Protein AF-A0A4U7EYF2-F1 (afdb_monomer_lite)

Structure (mmCIF, N/CA/C/O backbone):
data_AF-A0A4U7EYF2-F1
#
_entry.id   AF-A0A4U7EYF2-F1
#
loop_
_atom_site.group_PDB
_atom_site.id
_atom_site.type_symbol
_atom_site.label_atom_id
_atom_site.label_alt_id
_atom_site.label_comp_id
_atom_site.label_asym_id
_atom_site.label_entity_id
_atom_site.label_seq_id
_atom_site.pdbx_PDB_ins_code
_atom_site.Cartn_x
_atom_site.Cartn_y
_atom_site.Cartn_z
_atom_site.occupancy
_atom_site.B_iso_or_equiv
_atom_site.auth_seq_id
_atom_site.auth_comp_id
_atom_site.auth_asym_id
_atom_site.auth_atom_id
_atom_site.pdbx_PDB_model_num
ATOM 1 N N . MET A 1 1 ? 3.175 -5.845 -66.427 1.00 42.88 1 MET A N 1
ATOM 2 C CA . MET A 1 1 ? 4.062 -6.486 -65.438 1.00 42.88 1 MET A CA 1
ATOM 3 C C . MET A 1 1 ? 4.878 -5.361 -64.826 1.00 42.88 1 MET A C 1
ATOM 5 O O . MET A 1 1 ? 5.897 -4.983 -65.381 1.00 42.88 1 MET A O 1
ATOM 9 N N . THR A 1 2 ? 4.340 -4.735 -63.782 1.00 36.12 2 THR A N 1
ATOM 10 C CA . THR A 1 2 ? 4.992 -3.624 -63.084 1.00 36.12 2 THR A CA 1
ATOM 11 C C . THR A 1 2 ? 4.919 -3.962 -61.609 1.00 36.12 2 THR A C 1
ATOM 13 O O . THR A 1 2 ? 3.835 -4.142 -61.059 1.00 36.12 2 THR A O 1
ATOM 16 N N . SER A 1 3 ? 6.107 -4.181 -61.060 1.00 41.00 3 SER A N 1
ATOM 17 C CA . SER A 1 3 ? 6.391 -4.623 -59.704 1.00 41.00 3 SER A CA 1
ATOM 18 C C . SER A 1 3 ? 5.670 -3.747 -58.685 1.00 41.00 3 SER A C 1
ATOM 20 O O . SER A 1 3 ? 5.840 -2.529 -58.699 1.00 41.00 3 SER A O 1
ATOM 22 N N . HIS A 1 4 ? 4.899 -4.368 -57.790 1.00 41.94 4 HIS A N 1
ATOM 23 C CA . HIS A 1 4 ? 4.623 -3.761 -56.494 1.00 41.94 4 HIS A CA 1
ATOM 24 C C . HIS A 1 4 ? 5.974 -3.614 -55.794 1.00 41.94 4 HIS A C 1
ATOM 26 O O . HIS A 1 4 ? 6.690 -4.598 -55.612 1.00 41.94 4 HIS A O 1
ATOM 32 N N . ALA A 1 5 ? 6.358 -2.375 -55.503 1.00 48.94 5 ALA A N 1
ATOM 33 C CA . ALA A 1 5 ? 7.445 -2.102 -54.586 1.00 48.94 5 ALA A CA 1
ATOM 34 C C . ALA A 1 5 ? 6.956 -2.519 -53.197 1.00 48.94 5 ALA A C 1
ATOM 36 O O . ALA A 1 5 ? 6.082 -1.874 -52.620 1.00 48.94 5 ALA A O 1
ATOM 37 N N . ASP A 1 6 ? 7.481 -3.645 -52.729 1.00 48.09 6 ASP A N 1
ATOM 38 C CA . ASP A 1 6 ? 7.452 -4.063 -51.337 1.00 48.09 6 ASP A CA 1
ATOM 39 C C . ASP A 1 6 ? 8.214 -3.000 -50.535 1.00 48.09 6 ASP A C 1
ATOM 41 O O . ASP A 1 6 ? 9.445 -2.943 -50.535 1.00 48.09 6 ASP A O 1
ATOM 45 N N . LEU A 1 7 ? 7.472 -2.041 -49.981 1.00 51.09 7 LEU A N 1
ATOM 46 C CA . LEU A 1 7 ? 8.026 -1.048 -49.075 1.00 51.09 7 LEU A CA 1
ATOM 47 C C . LEU A 1 7 ? 8.317 -1.774 -47.766 1.00 51.09 7 LEU A C 1
ATOM 49 O O . LEU A 1 7 ? 7.413 -2.008 -46.967 1.00 51.09 7 LEU A O 1
ATOM 53 N N . GLY A 1 8 ? 9.584 -2.147 -47.590 1.00 46.47 8 GLY A N 1
ATOM 54 C CA . GLY A 1 8 ? 10.128 -2.704 -46.361 1.00 46.47 8 GLY A CA 1
ATOM 55 C C . GLY A 1 8 ? 9.873 -1.778 -45.175 1.00 46.47 8 GLY A C 1
ATOM 56 O O . GLY A 1 8 ? 10.666 -0.887 -44.884 1.00 46.47 8 GLY A O 1
ATOM 57 N N . PHE A 1 9 ? 8.759 -2.020 -44.491 1.00 47.16 9 PHE A N 1
ATOM 58 C CA . PHE A 1 9 ? 8.453 -1.534 -43.149 1.00 47.16 9 PHE A CA 1
ATOM 59 C C . PHE A 1 9 ? 8.692 -2.639 -42.109 1.00 47.16 9 PHE A C 1
ATOM 61 O O . PHE A 1 9 ? 8.035 -2.673 -41.076 1.00 47.16 9 PHE A O 1
ATOM 68 N N . ASP A 1 10 ? 9.649 -3.539 -42.355 1.00 49.62 10 ASP A N 1
ATOM 69 C CA . ASP A 1 10 ? 10.190 -4.444 -41.329 1.00 49.62 10 ASP A CA 1
ATOM 70 C C . ASP A 1 10 ? 11.216 -3.678 -40.469 1.00 49.62 10 ASP A C 1
ATOM 72 O O . ASP A 1 10 ? 12.376 -4.056 -40.333 1.00 49.62 10 ASP A O 1
ATOM 76 N N . LEU A 1 11 ? 10.811 -2.508 -39.964 1.00 48.44 11 LEU A N 1
ATOM 77 C CA . LEU A 1 11 ? 11.551 -1.770 -38.948 1.00 48.44 11 LEU A CA 1
ATOM 78 C C . LEU A 1 11 ? 11.161 -2.365 -37.594 1.00 48.44 11 LEU A C 1
ATOM 80 O O . LEU A 1 11 ? 10.155 -1.969 -37.024 1.00 48.44 11 LEU A O 1
ATOM 84 N N . ASP A 1 12 ? 11.937 -3.340 -37.125 1.00 55.50 12 ASP A N 1
ATOM 85 C CA . ASP A 1 12 ? 12.177 -3.628 -35.701 1.00 55.50 12 ASP A CA 1
ATOM 86 C C . ASP A 1 12 ? 10.951 -3.730 -34.760 1.00 55.50 12 ASP A C 1
ATOM 88 O O . ASP A 1 12 ? 11.021 -3.458 -33.565 1.00 55.50 12 ASP A O 1
ATOM 92 N N . VAL A 1 13 ? 9.800 -4.175 -35.273 1.00 52.50 13 VAL A N 1
ATOM 93 C CA . VAL A 1 13 ? 8.590 -4.454 -34.467 1.00 52.50 13 VAL A CA 1
ATOM 94 C C . VAL A 1 13 ? 8.840 -5.582 -33.448 1.00 52.50 13 VAL A C 1
ATOM 96 O O . VAL A 1 13 ? 8.106 -5.744 -32.479 1.00 52.50 13 VAL A O 1
ATOM 99 N N . ARG A 1 14 ? 9.920 -6.355 -33.628 1.00 54.69 14 ARG A N 1
ATOM 100 C CA . ARG A 1 14 ? 10.276 -7.496 -32.776 1.00 54.69 14 ARG A CA 1
ATOM 101 C C . ARG A 1 14 ? 10.860 -7.121 -31.406 1.00 54.69 14 ARG A C 1
ATOM 103 O O . ARG A 1 14 ? 11.016 -8.031 -30.598 1.00 54.69 14 ARG A O 1
ATOM 110 N N . ASP A 1 15 ? 11.122 -5.844 -31.118 1.00 73.62 15 ASP A N 1
ATOM 111 C CA . ASP A 1 15 ? 11.608 -5.403 -29.797 1.00 73.62 15 ASP A CA 1
ATOM 112 C C . ASP A 1 15 ? 10.526 -4.657 -28.982 1.00 73.62 15 ASP A C 1
ATOM 114 O O . ASP A 1 15 ? 10.369 -4.888 -27.785 1.00 73.62 15 ASP A O 1
ATOM 118 N N . THR A 1 16 ? 9.673 -3.833 -29.608 1.00 87.12 16 THR A N 1
ATOM 119 C CA . THR A 1 16 ? 8.674 -3.039 -28.857 1.00 87.12 16 THR A CA 1
ATOM 120 C C . THR A 1 16 ? 7.591 -3.883 -28.193 1.00 87.12 16 THR A C 1
ATOM 122 O O . THR A 1 16 ? 7.226 -3.606 -27.049 1.00 87.12 16 THR A O 1
ATOM 125 N N . ASP A 1 17 ? 7.099 -4.913 -28.885 1.00 89.31 17 ASP A N 1
ATOM 126 C CA . ASP A 1 17 ? 6.099 -5.829 -28.327 1.00 89.31 17 ASP A CA 1
ATOM 127 C C . ASP A 1 17 ? 6.707 -6.633 -27.170 1.00 89.31 17 ASP A C 1
ATOM 129 O O . ASP A 1 17 ? 6.103 -6.740 -26.109 1.00 89.31 17 ASP A O 1
ATOM 133 N N . ALA A 1 18 ? 7.959 -7.080 -27.312 1.00 91.25 18 ALA A N 1
ATOM 134 C CA . ALA A 1 18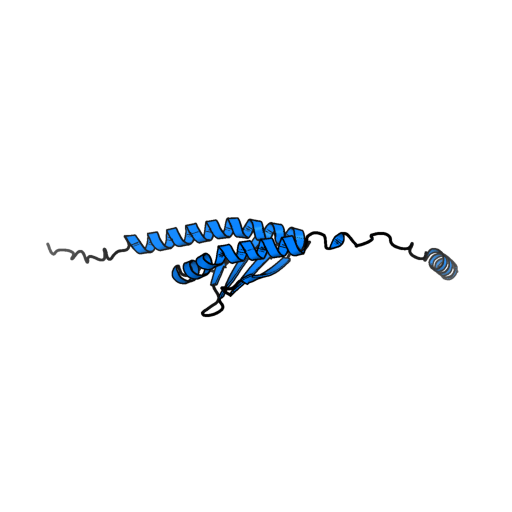 ? 8.677 -7.787 -26.253 1.00 91.25 18 ALA A CA 1
ATOM 135 C C . ALA A 1 18 ? 8.902 -6.910 -25.006 1.00 91.25 18 ALA A C 1
ATOM 137 O O . ALA A 1 18 ? 8.770 -7.385 -23.875 1.00 91.25 18 ALA A O 1
ATOM 138 N N . VAL A 1 19 ? 9.212 -5.621 -25.184 1.00 94.06 19 VAL A N 1
ATOM 139 C CA . VAL A 1 19 ? 9.333 -4.657 -24.077 1.00 94.06 19 VAL A CA 1
ATOM 140 C C . VAL A 1 19 ? 7.983 -4.431 -23.390 1.00 94.06 19 VAL A C 1
ATOM 142 O O . VAL A 1 19 ? 7.928 -4.376 -22.158 1.00 94.06 19 VAL A O 1
ATOM 145 N N . ALA A 1 20 ? 6.898 -4.308 -24.159 1.00 94.31 20 ALA A N 1
ATOM 146 C CA . ALA A 1 20 ? 5.552 -4.147 -23.617 1.00 94.31 20 ALA A CA 1
ATOM 147 C C . ALA A 1 20 ? 5.099 -5.394 -22.842 1.00 94.31 20 ALA A C 1
ATOM 149 O O . ALA A 1 20 ? 4.662 -5.260 -21.699 1.00 94.31 20 ALA A O 1
ATOM 150 N N . ASP A 1 21 ? 5.298 -6.587 -23.406 1.00 95.06 21 ASP A N 1
ATOM 151 C CA . ASP A 1 21 ? 5.006 -7.865 -22.753 1.00 95.06 21 ASP A CA 1
ATOM 152 C C . ASP A 1 21 ? 5.789 -7.985 -21.443 1.00 95.06 21 ASP A C 1
ATOM 154 O O . ASP A 1 21 ? 5.223 -8.272 -20.387 1.00 95.06 21 ASP A O 1
ATOM 158 N N . ARG A 1 22 ? 7.090 -7.661 -21.464 1.00 96.31 22 ARG A N 1
ATOM 159 C CA . ARG A 1 22 ? 7.922 -7.709 -20.260 1.00 96.31 22 ARG A CA 1
ATOM 160 C C . ARG A 1 22 ? 7.471 -6.712 -19.193 1.00 96.31 22 ARG A C 1
ATOM 162 O O . ARG A 1 22 ? 7.511 -7.025 -18.001 1.00 96.31 22 ARG A O 1
ATOM 169 N N . ARG A 1 23 ? 7.068 -5.505 -19.592 1.00 97.31 23 ARG A N 1
ATOM 170 C CA . ARG A 1 23 ? 6.488 -4.513 -18.679 1.00 97.31 23 ARG A CA 1
ATOM 171 C C . ARG A 1 23 ? 5.217 -5.070 -18.040 1.00 97.31 23 ARG A C 1
ATOM 173 O O . ARG A 1 23 ? 5.071 -4.973 -16.824 1.00 97.31 23 ARG A O 1
ATOM 180 N N . ASP A 1 24 ? 4.325 -5.649 -18.833 1.00 97.25 24 ASP A N 1
ATOM 181 C CA . ASP A 1 24 ? 3.032 -6.141 -18.360 1.00 97.25 24 ASP A CA 1
ATOM 182 C C . ASP A 1 24 ? 3.194 -7.353 -17.429 1.00 97.25 24 ASP A C 1
ATOM 184 O O . ASP A 1 24 ? 2.537 -7.411 -16.388 1.00 97.25 24 ASP A O 1
ATOM 188 N N . GLU A 1 25 ? 4.148 -8.248 -17.709 1.00 97.88 25 GLU A N 1
ATOM 189 C CA . GLU A 1 25 ? 4.563 -9.320 -16.791 1.00 97.88 25 GLU A CA 1
ATOM 190 C C . GLU A 1 25 ? 5.015 -8.773 -15.428 1.00 97.88 25 GLU A C 1
ATOM 192 O O . GLU A 1 25 ? 4.614 -9.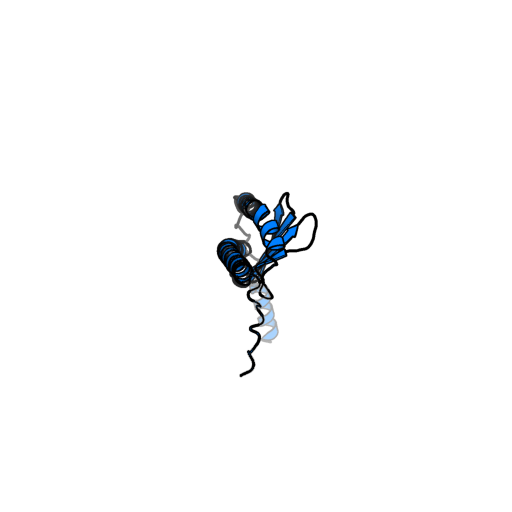280 -14.377 1.00 97.88 25 GLU A O 1
ATOM 197 N N . LEU A 1 26 ? 5.854 -7.732 -15.428 1.00 98.38 26 LEU A N 1
ATOM 198 C CA . LEU A 1 26 ? 6.362 -7.121 -14.198 1.00 98.38 26 LEU A CA 1
ATOM 199 C C . LEU A 1 26 ? 5.254 -6.405 -13.418 1.00 98.38 26 LEU A C 1
ATOM 201 O O . LEU A 1 26 ? 5.180 -6.547 -12.198 1.00 98.38 26 LEU A O 1
ATOM 205 N N . VAL A 1 27 ? 4.376 -5.670 -14.105 1.00 98.31 27 VAL A N 1
ATOM 206 C CA . VAL A 1 27 ? 3.213 -5.019 -13.483 1.00 98.31 27 VAL A CA 1
ATOM 207 C C . VAL A 1 27 ? 2.286 -6.061 -12.861 1.00 98.31 27 VAL A C 1
ATOM 209 O O . VAL A 1 27 ? 1.836 -5.861 -11.735 1.00 98.31 27 VAL A O 1
ATOM 212 N N . ALA A 1 28 ? 2.032 -7.183 -13.542 1.00 97.94 28 ALA A N 1
ATOM 213 C CA . ALA A 1 28 ? 1.217 -8.271 -13.008 1.00 97.94 28 ALA A CA 1
ATOM 214 C C . ALA A 1 28 ? 1.837 -8.877 -11.740 1.00 97.94 28 ALA A C 1
ATOM 216 O O . ALA A 1 28 ? 1.169 -8.964 -10.712 1.00 97.94 28 ALA A O 1
ATOM 217 N N . ALA A 1 29 ? 3.135 -9.196 -11.766 1.00 98.50 29 ALA A N 1
ATOM 218 C CA . ALA A 1 29 ? 3.832 -9.738 -10.600 1.00 98.50 29 ALA A CA 1
ATOM 219 C C . ALA A 1 29 ? 3.791 -8.781 -9.393 1.00 98.50 29 ALA A C 1
ATOM 221 O O . ALA A 1 29 ? 3.562 -9.198 -8.255 1.00 98.50 29 ALA A O 1
ATOM 222 N N . VAL A 1 30 ? 3.981 -7.482 -9.635 1.00 98.44 30 VAL A N 1
ATOM 223 C CA . VAL A 1 30 ? 3.931 -6.456 -8.584 1.00 98.44 30 VAL A CA 1
ATOM 224 C C . VAL A 1 30 ? 2.509 -6.256 -8.076 1.00 98.44 30 VAL A C 1
ATOM 226 O O . VAL A 1 30 ? 2.323 -6.087 -6.874 1.00 98.44 30 VAL A O 1
ATOM 229 N N . ARG A 1 31 ? 1.502 -6.313 -8.953 1.00 98.44 31 ARG A N 1
ATOM 230 C CA . ARG A 1 31 ? 0.088 -6.259 -8.569 1.00 98.44 31 ARG A CA 1
ATOM 231 C C . ARG A 1 31 ? -0.275 -7.395 -7.625 1.00 98.44 31 ARG A C 1
ATOM 233 O O . ARG A 1 31 ? -0.902 -7.126 -6.605 1.00 98.44 31 ARG A O 1
ATOM 240 N N . ASP A 1 32 ? 0.142 -8.619 -7.927 1.00 98.44 32 ASP A N 1
ATOM 241 C CA . ASP A 1 32 ? -0.151 -9.780 -7.084 1.00 98.44 32 ASP A CA 1
ATOM 242 C C . ASP A 1 32 ? 0.492 -9.641 -5.700 1.00 98.44 32 ASP A C 1
ATOM 244 O O . ASP A 1 32 ? -0.159 -9.849 -4.674 1.00 98.44 32 ASP A O 1
ATOM 248 N N . HIS A 1 33 ? 1.759 -9.222 -5.649 1.00 98.69 33 HIS A N 1
ATOM 249 C CA . HIS A 1 33 ? 2.469 -9.041 -4.384 1.00 98.69 33 HIS A CA 1
ATOM 250 C C . HIS A 1 33 ? 1.923 -7.856 -3.568 1.00 98.69 33 HIS A C 1
ATOM 252 O O . HIS A 1 33 ? 1.626 -7.991 -2.380 1.00 98.69 33 HIS A O 1
ATOM 258 N N . ALA A 1 34 ? 1.714 -6.699 -4.198 1.00 98.44 34 ALA A N 1
ATOM 259 C CA . ALA A 1 34 ? 1.117 -5.535 -3.548 1.00 98.44 34 ALA A CA 1
ATOM 260 C C . ALA A 1 34 ? -0.350 -5.775 -3.148 1.00 98.44 34 ALA A C 1
ATOM 262 O O . ALA A 1 34 ? -0.814 -5.187 -2.174 1.00 98.44 34 ALA A O 1
ATOM 263 N N . GLY A 1 35 ? -1.063 -6.673 -3.835 1.00 98.06 35 GLY A N 1
ATOM 264 C CA . GLY A 1 35 ? -2.389 -7.150 -3.443 1.00 98.06 35 GLY A CA 1
ATOM 265 C C . GLY A 1 35 ? -2.387 -7.853 -2.089 1.00 98.06 35 GLY A C 1
ATOM 266 O O . GLY A 1 35 ? -3.283 -7.630 -1.278 1.00 98.06 35 GLY A O 1
ATOM 267 N N . GLN A 1 36 ? -1.342 -8.625 -1.784 1.00 98.31 36 GLN A N 1
ATOM 268 C CA . GLN A 1 36 ? -1.190 -9.233 -0.459 1.00 98.31 36 GLN A CA 1
ATOM 269 C C . GLN A 1 36 ? -0.995 -8.162 0.620 1.00 98.31 36 GLN A C 1
ATOM 271 O O . GLN A 1 36 ? -1.625 -8.240 1.673 1.00 98.31 36 GLN A O 1
ATOM 276 N N . ILE A 1 37 ? -0.182 -7.135 0.346 1.00 98.25 37 ILE A N 1
ATOM 277 C CA . ILE A 1 37 ? 0.006 -5.991 1.253 1.00 98.25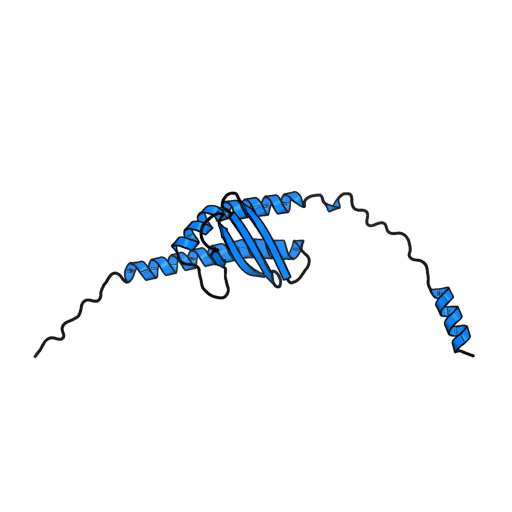 37 ILE A CA 1
ATOM 278 C C . ILE A 1 37 ? -1.321 -5.248 1.466 1.00 98.25 37 ILE A C 1
ATOM 280 O O . ILE A 1 37 ? -1.695 -4.981 2.606 1.00 98.25 37 ILE A O 1
ATOM 284 N N . ALA A 1 38 ? -2.061 -4.964 0.392 1.00 97.75 38 ALA A N 1
ATOM 285 C CA . ALA A 1 38 ? -3.362 -4.299 0.447 1.00 97.75 38 ALA A CA 1
ATOM 286 C C . ALA A 1 38 ? -4.375 -5.076 1.302 1.00 97.75 38 ALA A C 1
ATOM 288 O O . ALA A 1 38 ? -5.036 -4.492 2.160 1.00 97.75 38 ALA A O 1
ATOM 289 N N . TYR A 1 39 ? -4.437 -6.398 1.136 1.00 97.06 39 TYR A N 1
ATOM 290 C CA . TYR A 1 39 ? -5.297 -7.261 1.941 1.00 97.06 39 TYR A CA 1
ATOM 291 C C . TYR A 1 39 ? -4.942 -7.209 3.435 1.00 97.06 39 TYR A C 1
ATOM 293 O O . TYR A 1 39 ? -5.825 -7.083 4.285 1.00 97.06 39 TYR A O 1
ATOM 301 N N . GLN A 1 40 ? -3.651 -7.274 3.779 1.00 97.12 40 GLN A N 1
ATOM 302 C CA . GLN A 1 40 ? -3.223 -7.150 5.177 1.00 97.12 40 GLN A CA 1
ATOM 303 C C . GLN A 1 40 ? -3.532 -5.756 5.737 1.00 97.12 40 GLN A C 1
ATOM 305 O O . GLN A 1 40 ? -4.015 -5.641 6.861 1.00 97.12 40 GLN A O 1
ATOM 310 N N . LEU A 1 41 ? -3.320 -4.701 4.948 1.00 96.56 41 LEU A N 1
ATOM 311 C CA . LEU A 1 41 ? -3.652 -3.332 5.329 1.00 96.56 41 LEU A CA 1
ATOM 312 C C . LEU A 1 41 ? -5.151 -3.162 5.612 1.00 96.56 41 LEU A C 1
ATOM 314 O O . LEU A 1 41 ? -5.509 -2.564 6.624 1.00 96.56 41 LEU A O 1
ATOM 318 N N . ALA A 1 42 ? -6.021 -3.735 4.780 1.00 95.12 42 ALA A N 1
ATOM 319 C CA . ALA A 1 42 ? -7.465 -3.720 5.003 1.00 95.12 42 ALA A CA 1
ATOM 320 C C . ALA A 1 42 ? -7.849 -4.387 6.330 1.00 95.12 42 ALA A C 1
ATOM 322 O O . ALA A 1 42 ? -8.645 -3.846 7.099 1.00 95.12 42 ALA A O 1
ATOM 323 N N . ARG A 1 43 ? -7.219 -5.524 6.651 1.00 94.56 43 ARG A N 1
ATOM 324 C CA . ARG A 1 43 ? -7.420 -6.206 7.937 1.00 94.56 43 ARG A CA 1
ATOM 325 C C . ARG A 1 43 ? -6.960 -5.374 9.129 1.00 94.56 43 ARG A C 1
ATOM 327 O O . ARG A 1 43 ? -7.620 -5.415 10.161 1.00 94.56 43 ARG A O 1
ATOM 334 N N . LEU A 1 44 ? -5.848 -4.650 8.997 1.00 93.44 44 LEU A N 1
ATOM 335 C CA . LEU A 1 44 ? -5.339 -3.774 10.056 1.00 93.44 44 LEU A CA 1
ATOM 336 C C . LEU A 1 44 ? -6.220 -2.534 10.256 1.00 93.44 44 LEU A C 1
ATOM 338 O O . LEU A 1 44 ? -6.432 -2.121 11.390 1.00 93.44 44 LEU A O 1
ATOM 342 N N . GLN A 1 45 ? -6.740 -1.945 9.177 1.00 92.38 45 GLN A N 1
ATOM 343 C CA . GLN A 1 45 ? -7.555 -0.725 9.241 1.00 92.38 45 GLN A CA 1
ATOM 344 C C . GLN A 1 45 ? -9.030 -0.991 9.585 1.00 92.38 45 GLN A C 1
ATOM 346 O O . GLN A 1 45 ? -9.718 -0.075 10.030 1.00 92.38 45 GLN A O 1
ATOM 351 N N . GLY A 1 46 ? -9.520 -2.223 9.413 1.00 87.69 46 GLY A N 1
ATOM 352 C CA . GLY A 1 46 ? -10.866 -2.626 9.835 1.00 87.69 46 GLY A CA 1
ATOM 353 C C . GLY A 1 46 ? -12.006 -1.975 9.041 1.00 87.69 46 GLY A C 1
ATOM 354 O O . GLY A 1 46 ? -13.117 -1.872 9.557 1.00 87.69 46 GLY A O 1
ATOM 355 N N . GLY A 1 47 ? -11.745 -1.526 7.810 1.00 86.56 47 GLY A N 1
ATOM 356 C CA . GLY A 1 47 ? -12.730 -0.873 6.948 1.00 86.56 47 GLY A CA 1
ATOM 357 C C . GLY A 1 47 ? -12.577 -1.244 5.475 1.00 86.56 47 GLY A C 1
ATOM 358 O O . GLY A 1 47 ? -11.521 -1.708 5.045 1.00 86.56 47 GLY A O 1
ATOM 359 N N . ASP A 1 48 ? -13.639 -0.999 4.705 1.00 89.81 48 ASP A N 1
ATOM 360 C CA . ASP A 1 48 ? -13.721 -1.353 3.279 1.00 89.81 48 ASP A CA 1
ATOM 361 C C . ASP A 1 48 ? -12.902 -0.431 2.374 1.00 89.81 48 ASP A C 1
ATOM 363 O O . ASP A 1 48 ? -12.719 -0.731 1.205 1.00 89.81 48 ASP A O 1
ATOM 367 N N . TYR A 1 49 ? -12.411 0.693 2.887 1.00 93.12 49 TYR A N 1
ATOM 368 C CA . TYR A 1 49 ? -11.624 1.654 2.127 1.00 93.12 49 TYR A CA 1
ATOM 369 C C . TYR A 1 49 ? -10.430 2.084 2.950 1.00 93.12 49 TYR A C 1
ATOM 371 O O . TYR A 1 49 ? -10.559 2.371 4.143 1.00 93.12 49 TYR A O 1
ATOM 379 N N . GLY A 1 50 ? -9.281 2.222 2.301 1.00 95.81 50 GLY A N 1
ATOM 380 C CA . GLY A 1 50 ? -8.128 2.758 2.990 1.00 95.81 50 GLY A CA 1
ATOM 381 C C . GLY A 1 50 ? -6.936 3.043 2.104 1.00 95.81 50 GLY A C 1
ATOM 382 O O . GLY A 1 50 ? -6.865 2.697 0.924 1.00 95.81 50 GLY A O 1
ATOM 383 N N . ARG A 1 51 ? -5.985 3.746 2.704 1.00 96.69 51 ARG A N 1
ATOM 384 C CA . ARG A 1 51 ? -4.713 4.102 2.095 1.00 96.69 51 ARG A CA 1
ATOM 385 C C . ARG A 1 51 ? -3.641 4.096 3.168 1.00 96.69 51 ARG A C 1
ATOM 387 O O . ARG A 1 51 ? -3.911 4.502 4.295 1.00 96.69 51 ARG A O 1
ATOM 394 N N . GLN A 1 52 ? -2.440 3.686 2.790 1.00 98.00 52 GLN A N 1
ATOM 395 C CA . GLN A 1 52 ? -1.238 3.866 3.589 1.00 98.00 52 GLN A CA 1
ATOM 396 C C . GLN A 1 52 ? -0.116 4.388 2.704 1.00 98.00 52 GLN A C 1
ATOM 398 O O . GLN A 1 52 ? 0.057 3.915 1.579 1.00 98.00 52 GLN A O 1
ATOM 403 N N . THR A 1 53 ? 0.634 5.353 3.226 1.00 98.56 53 THR A N 1
ATOM 404 C CA . THR A 1 53 ? 1.867 5.840 2.609 1.00 98.56 53 THR A CA 1
ATOM 405 C C . THR A 1 53 ? 3.059 5.326 3.415 1.00 98.56 53 THR A C 1
ATOM 407 O O . THR A 1 53 ? 3.042 5.361 4.644 1.00 98.56 53 THR A O 1
ATOM 410 N N . LEU A 1 54 ? 4.056 4.799 2.713 1.00 98.56 54 LEU A N 1
ATOM 411 C CA . LEU A 1 54 ? 5.275 4.204 3.242 1.00 98.56 54 LEU A CA 1
ATOM 412 C C . LEU A 1 54 ? 6.468 4.991 2.700 1.00 98.56 54 LEU A C 1
ATOM 414 O O . LEU A 1 54 ? 6.688 5.022 1.487 1.00 98.56 54 LEU A O 1
ATOM 418 N N . SER A 1 55 ? 7.237 5.595 3.597 1.00 98.50 55 SER A N 1
ATOM 419 C CA . SER A 1 55 ? 8.403 6.397 3.233 1.00 98.50 55 SER A CA 1
ATOM 420 C C . SER A 1 55 ? 9.638 5.520 3.048 1.00 98.50 55 SER A C 1
ATOM 422 O O . SER A 1 55 ? 9.939 4.663 3.879 1.00 98.50 55 SER A O 1
ATOM 424 N N . THR A 1 56 ? 10.381 5.759 1.973 1.00 98.44 56 THR A N 1
ATOM 425 C CA . THR A 1 56 ? 11.673 5.130 1.677 1.00 98.44 56 THR A CA 1
ATOM 426 C C . THR A 1 56 ? 12.723 6.212 1.418 1.00 98.44 56 THR A C 1
ATOM 428 O O . THR A 1 56 ? 12.422 7.400 1.310 1.00 98.44 56 THR A O 1
ATOM 431 N N . SER A 1 57 ? 13.991 5.821 1.275 1.00 96.81 57 SER A N 1
ATOM 432 C CA . SER A 1 57 ? 15.026 6.752 0.808 1.00 96.81 57 SER A CA 1
ATOM 433 C C . SER A 1 57 ? 14.815 7.208 -0.642 1.00 96.81 57 SER A C 1
ATOM 435 O O . SER A 1 57 ? 15.355 8.240 -1.036 1.00 96.81 57 SER A O 1
ATOM 437 N N . GLY A 1 58 ? 14.086 6.428 -1.450 1.00 97.25 58 GLY A N 1
ATOM 438 C CA . GLY A 1 58 ? 13.809 6.728 -2.855 1.00 97.25 58 GLY A CA 1
ATOM 439 C C . GLY A 1 58 ? 12.594 7.635 -3.064 1.00 97.25 58 GLY A C 1
ATOM 440 O O . GLY A 1 58 ? 12.536 8.352 -4.068 1.00 97.25 58 GLY A O 1
ATOM 441 N N . GLY A 1 59 ? 11.656 7.656 -2.117 1.00 98.31 59 GLY A N 1
ATOM 442 C CA . GLY A 1 59 ? 10.434 8.451 -2.175 1.00 98.31 59 GLY A CA 1
ATOM 443 C C . GLY A 1 59 ? 9.332 7.860 -1.305 1.00 98.31 59 GLY A C 1
ATOM 444 O O . GLY A 1 59 ? 9.596 7.191 -0.313 1.00 98.31 59 GLY A O 1
ATOM 445 N N . GLU A 1 60 ? 8.085 8.093 -1.694 1.00 98.81 60 GLU A N 1
ATOM 446 C CA . GLU A 1 60 ? 6.910 7.613 -0.972 1.00 98.81 60 GLU A CA 1
ATOM 447 C C . GLU A 1 60 ? 6.160 6.564 -1.795 1.00 98.81 60 GLU A C 1
ATOM 449 O O . GLU A 1 60 ? 5.865 6.770 -2.973 1.00 98.81 60 GLU A O 1
ATOM 454 N N . TRP A 1 61 ? 5.784 5.457 -1.162 1.00 98.81 61 TRP A N 1
ATOM 455 C CA . TRP A 1 61 ? 4.905 4.445 -1.741 1.00 98.81 61 TRP A CA 1
ATOM 456 C C . TRP A 1 61 ? 3.525 4.534 -1.128 1.00 98.81 61 TRP A C 1
ATOM 458 O O . TRP A 1 61 ? 3.361 4.395 0.076 1.00 98.81 61 TRP A O 1
ATOM 468 N N . THR A 1 62 ? 2.508 4.720 -1.957 1.00 98.75 62 THR A N 1
ATOM 469 C CA . THR A 1 62 ? 1.117 4.750 -1.521 1.00 98.75 62 THR A CA 1
ATOM 470 C C . THR A 1 62 ? 0.388 3.502 -1.995 1.00 98.75 62 THR A C 1
ATOM 472 O O . THR A 1 62 ? 0.225 3.283 -3.197 1.00 98.75 62 THR A O 1
ATOM 475 N N . VAL A 1 63 ? -0.099 2.717 -1.036 1.00 98.25 63 VAL A N 1
ATOM 476 C CA . VAL A 1 63 ? -0.984 1.569 -1.254 1.00 98.25 63 VAL A CA 1
ATOM 477 C C . VAL A 1 63 ? -2.409 2.025 -0.968 1.00 98.25 63 VAL A C 1
ATOM 479 O O . VAL A 1 63 ? -2.699 2.445 0.153 1.00 98.25 63 VAL A O 1
ATOM 482 N N . LYS A 1 64 ? -3.303 1.966 -1.962 1.00 97.62 64 LYS A N 1
ATOM 483 C CA . LYS A 1 64 ? -4.744 2.187 -1.765 1.00 97.62 64 LYS A CA 1
ATOM 484 C C . LYS A 1 64 ? -5.497 0.880 -1.968 1.00 97.62 64 LYS A C 1
ATOM 486 O O . LYS A 1 64 ? -5.226 0.165 -2.932 1.00 97.62 64 LYS A O 1
ATOM 491 N N . HIS A 1 65 ? -6.445 0.603 -1.083 1.00 96.25 65 HIS A N 1
ATOM 492 C CA . HIS A 1 65 ? -7.297 -0.575 -1.160 1.00 96.25 65 HIS A CA 1
ATOM 493 C C . HIS A 1 65 ? -8.779 -0.221 -1.043 1.00 96.25 65 HIS A C 1
ATOM 495 O O . HIS A 1 65 ? -9.150 0.779 -0.417 1.00 96.25 65 HIS A O 1
ATOM 501 N N . GLU A 1 66 ? -9.591 -1.073 -1.656 1.00 96.12 66 GLU A N 1
ATOM 502 C CA . GLU A 1 66 ? -11.042 -1.121 -1.516 1.00 96.12 66 GLU A CA 1
ATOM 503 C C . GLU A 1 66 ? -11.465 -2.589 -1.380 1.00 96.12 66 GLU A C 1
ATOM 505 O O . GLU A 1 66 ? -10.999 -3.442 -2.131 1.00 96.12 66 GLU A O 1
ATOM 510 N N . ALA A 1 67 ? -12.311 -2.901 -0.397 1.00 92.19 67 ALA A N 1
ATOM 511 C CA . ALA A 1 67 ? -12.788 -4.245 -0.070 1.00 92.19 67 ALA A CA 1
ATOM 512 C C . ALA A 1 67 ? -11.664 -5.299 0.071 1.00 92.19 67 ALA A C 1
ATOM 514 O O . ALA A 1 67 ? -11.855 -6.478 -0.221 1.00 92.19 67 ALA A O 1
ATOM 515 N N . GLY A 1 68 ? -10.474 -4.880 0.520 1.00 91.69 68 GLY A N 1
ATOM 516 C CA . GLY A 1 68 ? -9.299 -5.750 0.638 1.00 91.69 68 GLY A CA 1
ATOM 517 C C . GLY A 1 68 ? -8.556 -6.024 -0.672 1.00 91.69 68 GLY A C 1
ATOM 518 O O . GLY A 1 68 ? -7.562 -6.751 -0.653 1.00 91.69 68 GLY A O 1
ATOM 519 N N . GLU A 1 69 ? -8.985 -5.434 -1.787 1.00 95.38 69 GLU A N 1
ATOM 520 C CA . GLU A 1 69 ? -8.297 -5.494 -3.073 1.00 95.38 69 GLU A CA 1
ATOM 521 C C . GLU A 1 69 ? -7.440 -4.245 -3.302 1.00 95.38 69 GLU A C 1
ATOM 523 O O . GLU A 1 69 ? -7.787 -3.135 -2.897 1.00 95.38 69 GLU A O 1
ATOM 528 N N . LEU A 1 70 ? -6.301 -4.415 -3.978 1.00 97.25 70 LEU A N 1
ATOM 529 C CA . LEU A 1 70 ? -5.450 -3.296 -4.376 1.00 97.25 70 LEU A CA 1
ATOM 530 C C . LEU A 1 70 ? -6.156 -2.458 -5.447 1.00 97.25 70 LEU A C 1
ATOM 532 O O . LEU A 1 70 ? -6.324 -2.903 -6.582 1.00 97.25 70 LEU A O 1
ATOM 536 N N . GLU A 1 71 ? -6.492 -1.219 -5.101 1.00 96.31 71 GLU A N 1
ATOM 537 C CA . GLU A 1 71 ? -7.096 -0.267 -6.031 1.00 96.31 71 GLU A CA 1
ATOM 538 C C . GLU A 1 71 ? -6.018 0.443 -6.858 1.00 96.31 71 GLU A C 1
ATOM 540 O O . GLU A 1 71 ? -6.122 0.548 -8.082 1.00 96.31 71 GLU A O 1
ATOM 545 N N . PHE A 1 72 ? -4.950 0.906 -6.201 1.00 97.50 72 PHE A N 1
ATOM 546 C CA . PHE A 1 72 ? -3.752 1.372 -6.889 1.00 97.50 72 PHE A CA 1
ATOM 547 C C . PHE A 1 72 ? -2.496 1.256 -6.027 1.00 97.50 72 PHE A C 1
ATOM 549 O O . PHE A 1 72 ? -2.545 1.310 -4.794 1.00 97.50 72 PHE A O 1
ATOM 556 N N . LEU A 1 73 ? -1.359 1.193 -6.718 1.00 98.62 73 LEU A N 1
ATOM 557 C CA . LEU A 1 73 ? -0.026 1.340 -6.150 1.00 98.62 73 LEU A CA 1
ATOM 558 C C . LEU A 1 73 ? 0.670 2.519 -6.831 1.00 98.62 73 LEU A C 1
ATOM 560 O O . LEU A 1 73 ? 0.868 2.507 -8.048 1.00 98.62 73 LEU A O 1
ATOM 564 N N . LEU A 1 74 ? 1.029 3.527 -6.043 1.00 98.69 74 LEU A N 1
ATOM 565 C CA . LEU A 1 74 ? 1.663 4.756 -6.510 1.00 98.69 74 LEU A CA 1
ATOM 566 C C . LEU A 1 74 ? 3.043 4.899 -5.871 1.00 98.69 74 LEU A C 1
ATOM 568 O O . LEU A 1 74 ? 3.161 4.807 -4.653 1.00 98.69 74 LEU A O 1
ATOM 572 N N . PHE A 1 75 ? 4.053 5.173 -6.687 1.00 98.75 75 PHE A N 1
ATOM 573 C CA . PHE A 1 75 ? 5.364 5.615 -6.236 1.00 98.75 75 PHE A CA 1
ATOM 574 C C . PHE A 1 75 ? 5.553 7.098 -6.563 1.00 98.75 75 PHE A C 1
ATOM 576 O O . PHE A 1 75 ? 5.486 7.489 -7.728 1.00 98.75 75 PHE A O 1
ATOM 583 N N . SER A 1 76 ? 5.799 7.908 -5.541 1.00 98.56 76 SER A N 1
ATOM 584 C CA . SER A 1 76 ? 6.125 9.330 -5.644 1.00 98.56 76 SER A CA 1
ATOM 585 C C . SER A 1 76 ? 7.610 9.512 -5.326 1.00 98.56 76 SER A C 1
ATOM 587 O O . SER A 1 76 ? 7.974 9.596 -4.148 1.00 98.56 76 SER A O 1
ATOM 589 N N . PRO A 1 77 ? 8.496 9.513 -6.339 1.00 98.06 77 PRO A N 1
ATOM 590 C CA . PRO A 1 77 ? 9.931 9.605 -6.110 1.00 98.06 77 PRO A CA 1
ATOM 591 C C . PRO A 1 77 ? 10.319 10.971 -5.537 1.00 98.06 77 PRO A C 1
ATOM 593 O O . PRO A 1 77 ? 9.664 11.983 -5.778 1.00 98.06 77 PRO A O 1
ATOM 596 N N . THR A 1 78 ? 11.459 11.027 -4.848 1.00 97.31 78 THR A N 1
ATOM 597 C CA . THR A 1 78 ? 12.047 12.293 -4.358 1.00 97.31 78 THR A CA 1
ATOM 598 C C . THR A 1 78 ? 12.329 13.310 -5.471 1.00 97.31 78 THR A C 1
ATOM 600 O O . THR A 1 78 ? 12.395 14.513 -5.216 1.00 97.31 78 THR A O 1
ATOM 603 N N . SER A 1 79 ? 12.502 12.843 -6.709 1.00 94.19 79 SER A N 1
ATOM 604 C CA . SER A 1 79 ? 12.631 13.678 -7.901 1.00 94.19 79 SER A CA 1
ATOM 605 C C . SER A 1 79 ? 12.002 12.994 -9.113 1.00 94.19 79 SER A C 1
ATOM 607 O O . SER A 1 79 ? 12.012 11.770 -9.217 1.00 94.19 79 SER A O 1
ATOM 609 N N . GLY A 1 80 ? 11.478 13.786 -10.049 1.00 93.94 80 GLY A N 1
ATOM 610 C CA . GLY A 1 80 ? 10.741 13.276 -11.205 1.00 93.94 80 GLY A CA 1
ATOM 611 C C . GLY A 1 80 ? 9.230 13.329 -10.993 1.00 93.94 80 GLY A C 1
ATOM 612 O O . GLY A 1 80 ? 8.729 14.195 -10.280 1.00 93.94 80 GLY A O 1
ATOM 613 N N . SER A 1 81 ? 8.503 12.448 -11.674 1.00 96.31 81 SER A N 1
ATOM 614 C CA . SER A 1 81 ? 7.040 12.407 -11.645 1.00 96.31 81 SER A CA 1
ATOM 615 C C . SER A 1 81 ? 6.532 11.143 -10.969 1.00 96.31 81 SER A C 1
ATOM 617 O O . SER A 1 81 ? 7.174 10.097 -11.024 1.00 96.31 81 SER A O 1
ATOM 619 N N . ASP A 1 82 ? 5.347 11.261 -10.382 1.00 97.69 82 ASP A N 1
ATOM 620 C CA . ASP A 1 82 ? 4.568 10.161 -9.827 1.00 97.69 82 ASP A CA 1
ATOM 621 C C . ASP A 1 82 ? 4.378 9.014 -10.831 1.00 97.69 82 ASP A C 1
ATOM 623 O O . ASP A 1 82 ? 3.994 9.225 -11.986 1.00 97.69 82 ASP A O 1
ATO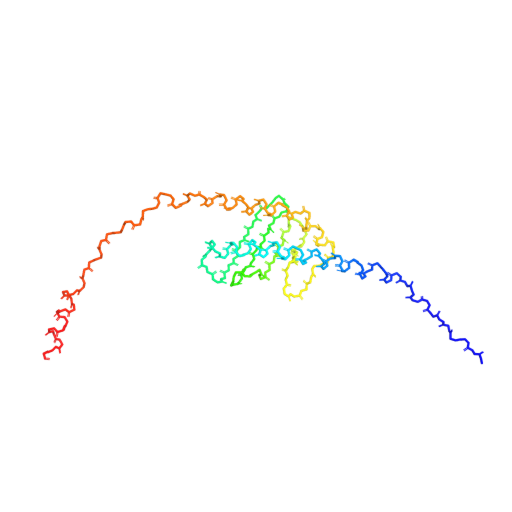M 627 N N . VAL A 1 83 ? 4.590 7.785 -10.362 1.00 98.12 83 VAL A N 1
ATOM 628 C CA . VAL A 1 83 ? 4.450 6.553 -11.140 1.00 98.12 83 VAL A CA 1
ATOM 629 C C . VAL A 1 83 ? 3.337 5.702 -10.547 1.00 98.12 83 VAL A C 1
ATOM 631 O O . VAL A 1 83 ? 3.488 5.071 -9.502 1.00 98.12 83 VAL A O 1
ATOM 634 N N . TYR A 1 84 ? 2.211 5.637 -11.250 1.00 98.06 84 TYR A N 1
ATOM 635 C CA . TYR A 1 84 ? 1.154 4.677 -10.951 1.00 98.06 84 TYR A CA 1
ATOM 636 C C . TYR A 1 84 ? 1.573 3.293 -11.459 1.00 98.06 84 TYR A C 1
ATOM 638 O O . TYR A 1 84 ? 1.316 2.945 -12.609 1.00 98.06 84 TYR A O 1
ATOM 646 N N . VAL A 1 85 ? 2.251 2.521 -10.607 1.00 97.94 85 VAL A N 1
ATOM 647 C CA . VAL A 1 85 ? 2.760 1.178 -10.933 1.00 97.94 85 VAL A CA 1
ATOM 648 C C . VAL A 1 85 ? 1.612 0.209 -11.200 1.00 97.94 85 VAL A C 1
ATOM 650 O O . VAL A 1 85 ? 1.658 -0.558 -12.158 1.00 97.94 85 VAL A O 1
ATOM 653 N N . VAL A 1 86 ? 0.559 0.287 -10.383 1.00 97.75 86 VAL A N 1
ATOM 654 C CA . VAL A 1 86 ? -0.706 -0.422 -10.602 1.00 97.75 86 VAL A CA 1
ATOM 655 C C . VAL A 1 86 ? -1.827 0.606 -10.600 1.00 97.75 86 VAL A C 1
ATOM 657 O O . VAL A 1 86 ? -1.955 1.382 -9.654 1.00 97.75 86 VAL A O 1
ATOM 660 N N . SER A 1 87 ? -2.633 0.620 -11.660 1.00 92.94 87 SER A N 1
ATOM 661 C CA . SER A 1 87 ? -3.755 1.542 -11.835 1.00 92.94 87 SER A CA 1
ATOM 662 C C . SER A 1 87 ? -4.807 0.949 -12.762 1.00 92.94 87 SER A C 1
ATOM 664 O O . SER A 1 87 ? -4.495 0.162 -13.653 1.00 92.94 87 SER A O 1
ATOM 666 N N . THR A 1 88 ? -6.056 1.375 -12.591 1.00 83.25 88 THR A N 1
ATOM 667 C CA . THR A 1 88 ? -7.182 1.014 -13.464 1.00 83.25 88 THR A CA 1
ATOM 668 C C . THR A 1 88 ? -7.180 1.757 -14.803 1.00 83.25 88 THR A C 1
ATOM 670 O O . THR A 1 88 ? -7.976 1.428 -15.677 1.00 83.25 88 THR A O 1
ATOM 673 N N . LYS A 1 89 ? -6.316 2.770 -14.978 1.00 87.31 89 LYS A N 1
ATOM 674 C CA . LYS A 1 89 ? -6.298 3.618 -16.183 1.00 87.31 89 LYS A CA 1
ATOM 675 C C . LYS A 1 89 ? -5.384 3.082 -17.285 1.00 87.31 89 LYS A C 1
ATOM 677 O O . LYS A 1 89 ? -5.853 2.826 -18.386 1.00 87.31 89 LYS A O 1
ATOM 682 N N . GLN A 1 90 ? -4.086 2.972 -17.010 1.00 87.44 90 GLN A N 1
ATOM 683 C CA . GLN A 1 90 ? -3.079 2.521 -17.974 1.00 87.44 90 GLN A CA 1
ATOM 684 C C . GLN A 1 90 ? -1.825 2.037 -17.224 1.00 87.44 90 GLN A C 1
ATOM 686 O O . GLN A 1 90 ? -1.522 2.609 -16.171 1.00 87.44 90 GLN A O 1
ATOM 691 N N . PRO A 1 91 ? -1.088 1.030 -17.739 1.00 91.38 91 PRO A N 1
ATOM 692 C CA . PRO A 1 91 ? 0.233 0.690 -17.217 1.00 91.38 91 PRO A CA 1
ATOM 693 C C . PRO A 1 91 ? 1.232 1.855 -17.367 1.00 91.38 91 PRO A C 1
ATOM 695 O O . PRO A 1 91 ? 1.096 2.673 -18.286 1.00 91.38 91 PRO A O 1
ATOM 698 N N . PRO A 1 92 ? 2.250 1.932 -16.492 1.00 95.50 92 PRO A N 1
ATOM 699 C CA . PRO A 1 92 ? 3.308 2.937 -16.585 1.00 95.50 92 PRO A CA 1
ATOM 700 C C . PRO A 1 92 ? 4.176 2.752 -17.841 1.00 95.50 92 PRO A C 1
ATOM 702 O O . PRO A 1 92 ? 4.212 1.684 -18.444 1.00 95.50 92 PRO A O 1
ATOM 705 N N . ASP A 1 93 ? 4.926 3.780 -18.232 1.00 95.00 93 ASP A N 1
ATOM 706 C CA . ASP A 1 93 ? 5.996 3.617 -19.225 1.00 95.00 93 ASP A CA 1
ATOM 707 C C . ASP A 1 93 ? 7.112 2.687 -18.681 1.00 95.00 93 ASP A C 1
ATOM 709 O O . ASP A 1 93 ? 7.379 2.730 -17.473 1.00 95.00 93 ASP A O 1
ATOM 713 N N . PRO A 1 94 ? 7.788 1.863 -19.514 1.00 96.38 94 PRO A N 1
ATOM 714 C CA . PRO A 1 94 ? 8.840 0.954 -19.052 1.00 96.38 94 PRO A CA 1
ATOM 715 C C . PRO A 1 94 ? 9.958 1.623 -18.242 1.00 96.38 94 PRO A C 1
ATOM 717 O O . PRO A 1 94 ? 10.427 1.041 -17.263 1.00 96.38 94 PRO A O 1
ATOM 720 N N . GLY A 1 95 ? 10.370 2.846 -18.598 1.00 95.94 95 GLY A N 1
ATOM 721 C CA . GLY A 1 95 ? 11.412 3.569 -17.864 1.00 95.94 95 GLY A CA 1
ATOM 722 C C . GLY A 1 95 ? 10.950 3.981 -16.467 1.00 95.94 95 GLY A C 1
ATOM 723 O O . GLY A 1 95 ? 11.650 3.750 -15.481 1.00 95.94 95 GLY A O 1
ATOM 724 N N . ALA A 1 96 ? 9.732 4.519 -16.370 1.00 97.25 96 ALA A N 1
ATOM 725 C CA . ALA A 1 96 ? 9.117 4.886 -15.096 1.00 97.25 96 ALA A CA 1
ATOM 726 C C . ALA A 1 96 ? 8.892 3.657 -14.199 1.00 97.25 96 ALA A C 1
ATOM 728 O O . ALA A 1 96 ? 9.156 3.709 -12.996 1.00 97.25 96 ALA A O 1
ATOM 729 N N . LEU A 1 97 ? 8.463 2.533 -14.789 1.00 98.06 97 LEU A N 1
ATOM 730 C CA . LEU A 1 97 ? 8.334 1.263 -14.080 1.00 98.06 97 LEU A CA 1
ATOM 731 C C . LEU A 1 97 ? 9.684 0.797 -13.534 1.00 98.06 97 LEU A C 1
ATOM 733 O O . LEU A 1 97 ? 9.768 0.458 -12.360 1.00 98.06 97 LEU A O 1
ATOM 737 N N . ALA A 1 98 ? 10.744 0.813 -14.345 1.00 97.94 98 ALA A N 1
ATOM 738 C CA . ALA A 1 98 ? 12.075 0.401 -13.906 1.00 97.94 98 ALA A CA 1
ATOM 739 C C . ALA A 1 98 ? 12.579 1.244 -12.722 1.00 97.94 98 ALA A C 1
ATOM 741 O O . ALA A 1 98 ? 13.091 0.688 -11.750 1.00 97.94 98 ALA A O 1
ATOM 742 N N . THR A 1 99 ? 12.382 2.567 -12.764 1.00 97.06 99 THR A N 1
ATOM 743 C CA . THR A 1 99 ? 12.711 3.460 -11.643 1.00 97.06 99 THR A CA 1
ATOM 744 C C . THR A 1 99 ? 11.934 3.100 -10.381 1.00 97.06 99 THR A C 1
ATOM 746 O O . THR A 1 99 ? 12.534 3.007 -9.313 1.00 97.06 99 THR A O 1
ATOM 749 N N . ALA A 1 100 ? 10.627 2.857 -10.489 1.00 98.31 100 ALA A N 1
ATOM 750 C CA . ALA A 1 100 ? 9.825 2.453 -9.341 1.00 98.31 100 ALA A CA 1
ATOM 751 C C . ALA A 1 100 ? 10.281 1.089 -8.792 1.00 98.31 100 ALA A C 1
ATOM 753 O O . ALA A 1 100 ? 10.541 0.948 -7.602 1.00 98.31 100 ALA A O 1
ATOM 754 N N . LEU A 1 101 ? 10.465 0.078 -9.644 1.00 98.44 101 LEU A N 1
ATOM 755 C CA . LEU A 1 101 ? 10.837 -1.268 -9.193 1.00 98.44 101 LEU A CA 1
ATOM 756 C C . LEU A 1 101 ? 12.240 -1.355 -8.586 1.00 98.44 101 LEU A C 1
ATOM 758 O O . LEU A 1 101 ? 12.483 -2.257 -7.787 1.00 98.44 101 LEU A O 1
ATOM 762 N N . ALA A 1 102 ? 13.131 -0.411 -8.893 1.00 98.31 102 ALA A N 1
ATOM 763 C CA . ALA A 1 102 ? 14.410 -0.292 -8.200 1.00 98.31 102 ALA A CA 1
ATOM 764 C C . ALA A 1 102 ? 14.247 0.037 -6.702 1.00 98.31 102 ALA A C 1
ATOM 766 O O . ALA A 1 102 ? 15.064 -0.403 -5.896 1.00 98.31 102 ALA A O 1
ATOM 767 N N . ASP A 1 103 ? 13.193 0.770 -6.322 1.00 98.75 103 ASP A N 1
ATOM 768 C CA . ASP A 1 103 ? 12.901 1.131 -4.927 1.00 98.75 103 ASP A CA 1
ATOM 769 C C . ASP A 1 103 ? 11.861 0.214 -4.259 1.00 98.75 103 ASP A C 1
ATOM 771 O O . ASP A 1 103 ? 11.763 0.174 -3.036 1.00 98.75 103 ASP A O 1
ATOM 775 N N . TYR A 1 104 ? 11.110 -0.580 -5.027 1.00 98.69 104 TYR A N 1
ATOM 776 C CA . TYR A 1 104 ? 10.045 -1.438 -4.494 1.00 98.69 104 TYR A CA 1
ATOM 777 C C . TYR A 1 104 ? 10.469 -2.365 -3.330 1.00 98.69 104 TYR A C 1
ATOM 779 O O . TYR A 1 104 ? 9.697 -2.492 -2.377 1.00 98.69 104 TYR A O 1
ATOM 787 N N . PRO A 1 105 ? 11.679 -2.966 -3.296 1.00 98.75 105 PRO A N 1
ATOM 788 C CA . PRO A 1 105 ? 12.133 -3.716 -2.120 1.00 98.75 105 PRO A CA 1
ATOM 789 C C . PRO A 1 105 ? 12.178 -2.881 -0.830 1.00 98.75 105 PRO A C 1
ATOM 791 O O . PRO A 1 105 ? 11.869 -3.399 0.243 1.00 98.75 105 PRO A O 1
ATOM 794 N N . ASN A 1 106 ? 12.500 -1.586 -0.926 1.00 98.69 106 ASN A N 1
ATOM 795 C CA . ASN A 1 106 ? 12.475 -0.672 0.217 1.00 98.69 106 ASN A CA 1
ATOM 796 C C . ASN A 1 106 ? 11.038 -0.398 0.673 1.00 98.69 106 ASN A C 1
ATOM 798 O O . ASN A 1 106 ? 10.797 -0.286 1.871 1.00 98.69 106 ASN A O 1
ATOM 802 N N . ALA A 1 107 ? 10.072 -0.358 -0.250 1.00 98.62 107 ALA A N 1
ATOM 803 C CA . ALA A 1 107 ? 8.653 -0.255 0.092 1.00 98.62 107 ALA A CA 1
ATOM 804 C C . ALA A 1 107 ? 8.180 -1.461 0.917 1.00 98.62 107 ALA A C 1
ATOM 806 O O . ALA A 1 107 ? 7.464 -1.306 1.905 1.00 98.62 107 ALA A O 1
ATOM 807 N N . VAL A 1 108 ? 8.610 -2.670 0.538 1.00 98.81 108 VAL A N 1
ATOM 808 C CA . VAL A 1 108 ? 8.292 -3.904 1.276 1.00 98.81 108 VAL A CA 1
ATOM 809 C C . VAL A 1 108 ? 8.942 -3.898 2.662 1.00 98.81 108 VAL A C 1
ATOM 811 O O . VAL A 1 108 ? 8.301 -4.286 3.637 1.00 98.81 108 VAL A O 1
ATOM 814 N N . ALA A 1 109 ? 10.185 -3.421 2.778 1.00 98.81 109 ALA A N 1
ATOM 815 C CA . ALA A 1 109 ? 10.835 -3.237 4.075 1.00 98.81 109 ALA A CA 1
ATOM 816 C C . ALA A 1 109 ? 10.070 -2.230 4.953 1.00 98.81 109 ALA A C 1
ATOM 818 O O . ALA A 1 109 ? 9.735 -2.553 6.089 1.00 98.81 109 ALA A O 1
ATOM 819 N N . ALA A 1 110 ? 9.690 -1.074 4.400 1.00 98.75 110 ALA A N 1
ATOM 820 C CA . ALA A 1 110 ? 8.913 -0.058 5.107 1.00 98.75 110 ALA A CA 1
ATOM 821 C C . ALA A 1 110 ? 7.530 -0.570 5.553 1.00 98.75 110 ALA A C 1
ATOM 823 O O . ALA A 1 110 ? 7.062 -0.234 6.640 1.00 98.75 110 ALA A O 1
ATOM 824 N N . TRP A 1 111 ? 6.879 -1.422 4.753 1.00 98.44 111 TRP A N 1
ATOM 825 C CA . TRP A 1 111 ? 5.660 -2.123 5.164 1.00 98.44 111 TRP A CA 1
ATOM 826 C C . TRP A 1 111 ? 5.903 -3.040 6.370 1.00 98.44 111 TRP A C 1
ATOM 828 O O . TRP A 1 111 ? 5.140 -3.008 7.335 1.00 98.44 111 TRP A O 1
ATOM 838 N N . ASN A 1 112 ? 6.966 -3.844 6.337 1.00 98.44 112 ASN A N 1
ATOM 839 C CA . ASN A 1 112 ? 7.295 -4.744 7.442 1.00 98.44 112 ASN A CA 1
ATOM 840 C C . ASN A 1 112 ? 7.617 -3.966 8.725 1.00 98.44 112 ASN A C 1
ATOM 842 O O . ASN A 1 112 ? 7.146 -4.348 9.795 1.00 98.44 112 ASN A O 1
ATOM 846 N N . ASP A 1 113 ? 8.346 -2.855 8.614 1.00 98.44 113 ASP A N 1
ATOM 847 C CA . ASP A 1 113 ? 8.628 -1.955 9.736 1.00 98.44 113 ASP A CA 1
ATOM 848 C C . ASP A 1 113 ? 7.339 -1.333 10.288 1.00 98.44 113 ASP A C 1
ATOM 850 O O . ASP A 1 113 ? 7.151 -1.259 11.504 1.00 98.44 113 ASP A O 1
ATOM 854 N N . HIS A 1 114 ? 6.403 -0.951 9.413 1.00 96.75 114 HIS A N 1
ATOM 855 C CA . HIS A 1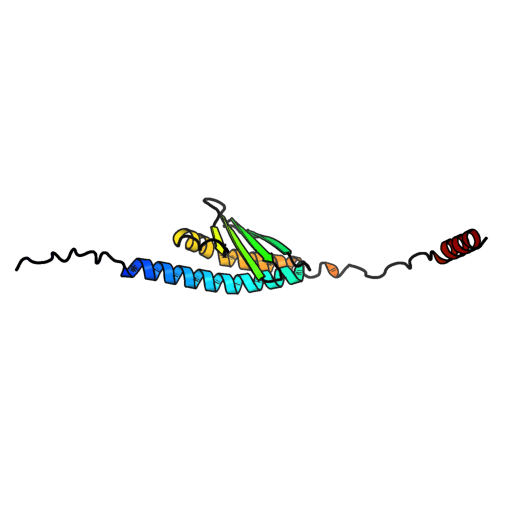 114 ? 5.086 -0.472 9.823 1.00 96.75 114 HIS A CA 1
ATOM 856 C C . HIS A 1 114 ? 4.317 -1.538 10.620 1.00 96.75 114 HIS A C 1
ATOM 858 O O . HIS A 1 114 ? 3.833 -1.246 11.713 1.00 96.75 114 HIS A O 1
ATOM 864 N N . VAL A 1 115 ? 4.259 -2.785 10.145 1.00 97.38 115 VAL A N 1
ATOM 865 C CA . VAL A 1 115 ? 3.620 -3.891 10.884 1.00 97.38 115 VAL A CA 1
ATOM 866 C C . VAL A 1 115 ? 4.324 -4.153 12.218 1.00 97.38 115 VAL A C 1
ATOM 868 O O . VAL A 1 115 ? 3.663 -4.318 13.245 1.00 97.38 115 VAL A O 1
ATOM 871 N N . ALA A 1 116 ? 5.658 -4.150 12.236 1.00 97.00 116 ALA A N 1
ATOM 872 C CA . ALA A 1 116 ? 6.431 -4.321 13.461 1.00 97.00 116 ALA A CA 1
ATOM 873 C C . ALA A 1 116 ? 6.131 -3.207 14.475 1.00 97.00 116 ALA A C 1
ATOM 875 O O . ALA A 1 116 ? 5.973 -3.493 15.659 1.00 97.00 116 ALA A O 1
ATOM 876 N N . SER A 1 117 ? 5.960 -1.963 14.015 1.00 95.38 117 SER A N 1
ATOM 877 C CA . SER A 1 117 ? 5.631 -0.822 14.880 1.00 95.38 117 SER A CA 1
ATOM 878 C C . SER A 1 117 ? 4.266 -0.937 15.570 1.00 95.38 117 SER A C 1
ATOM 880 O O . SER A 1 117 ? 4.054 -0.313 16.605 1.00 95.38 117 SER A O 1
ATOM 882 N N . LEU A 1 118 ? 3.351 -1.745 15.020 1.00 95.25 118 LEU A N 1
ATOM 883 C CA . LEU A 1 118 ? 2.032 -2.011 15.602 1.00 95.25 118 LEU A CA 1
ATOM 884 C C . LEU A 1 118 ? 2.042 -3.159 16.620 1.00 95.25 118 LEU A C 1
ATOM 886 O O . LEU A 1 118 ? 1.069 -3.348 17.353 1.00 95.25 118 LEU A O 1
ATOM 890 N N . SER A 1 119 ? 3.120 -3.942 16.673 1.00 92.56 119 SER A N 1
ATOM 891 C CA . SER A 1 119 ? 3.215 -5.077 17.590 1.00 92.56 119 SER A CA 1
ATOM 892 C C . SER A 1 119 ? 3.232 -4.589 19.039 1.00 92.56 119 SER A C 1
ATOM 894 O O . SER A 1 119 ? 4.046 -3.748 19.408 1.00 92.56 119 SER A O 1
ATOM 896 N N . GLY A 1 120 ? 2.319 -5.118 19.854 1.00 91.69 120 GLY A N 1
ATOM 897 C CA . GLY A 1 120 ? 2.187 -4.774 21.271 1.00 91.69 120 GLY A CA 1
ATOM 898 C C . GLY A 1 120 ? 1.496 -3.440 21.569 1.00 91.69 120 GLY A C 1
ATOM 899 O O . GLY A 1 120 ? 1.347 -3.080 22.732 1.00 91.69 120 GLY A O 1
ATOM 900 N N . VAL A 1 121 ? 1.010 -2.710 20.554 1.00 94.56 121 VAL A N 1
ATOM 901 C CA . VAL A 1 121 ? 0.324 -1.412 20.750 1.00 94.56 121 VAL A CA 1
ATOM 902 C C . VAL A 1 121 ? -0.906 -1.517 21.661 1.00 94.56 121 VAL A C 1
ATOM 904 O O . VAL A 1 121 ? -1.268 -0.544 22.317 1.00 94.56 121 VAL A O 1
ATOM 907 N N . LEU A 1 122 ? -1.550 -2.685 21.711 1.00 92.75 122 LEU A N 1
ATOM 908 C CA . LEU A 1 122 ? -2.744 -2.919 22.523 1.00 92.75 122 LEU A CA 1
ATOM 909 C C . LEU A 1 122 ? -2.464 -3.677 23.829 1.00 92.75 122 LEU A C 1
ATOM 911 O O . LEU A 1 122 ? -3.408 -3.924 24.574 1.00 92.75 122 LEU A O 1
ATOM 915 N N . ASP A 1 123 ? -1.211 -4.035 24.124 1.00 93.75 123 ASP A N 1
ATOM 916 C CA . ASP A 1 123 ? -0.882 -4.909 25.262 1.00 93.75 123 ASP A CA 1
ATOM 917 C C . ASP A 1 123 ? -1.226 -4.264 26.616 1.00 93.75 123 ASP A C 1
ATOM 919 O O . ASP A 1 123 ? -1.635 -4.957 27.545 1.00 93.75 123 ASP A O 1
ATOM 923 N N . ASP A 1 124 ? -1.128 -2.934 26.706 1.00 92.69 124 ASP A N 1
ATOM 924 C CA . ASP A 1 124 ? -1.445 -2.159 27.914 1.00 92.69 124 ASP A CA 1
ATOM 925 C C . ASP A 1 124 ? -2.884 -1.597 27.923 1.00 92.69 124 ASP A C 1
ATOM 927 O O . ASP A 1 124 ? -3.253 -0.814 28.804 1.00 92.69 124 ASP A O 1
ATOM 931 N N . VAL A 1 125 ? -3.722 -1.958 26.943 1.00 95.25 125 VAL A N 1
ATOM 932 C CA . VAL A 1 125 ? -5.107 -1.473 26.852 1.00 95.25 125 VAL A CA 1
ATOM 933 C C . VAL A 1 125 ? -6.038 -2.384 27.653 1.00 95.25 125 VAL A C 1
ATOM 935 O O . VAL A 1 125 ? -6.176 -3.570 27.361 1.00 95.25 125 VAL A O 1
ATOM 938 N N . SER A 1 126 ? -6.741 -1.815 28.637 1.00 92.44 126 SER A N 1
ATOM 939 C CA . SER A 1 126 ? -7.789 -2.525 29.378 1.00 92.44 126 SER A CA 1
ATOM 940 C C . SER A 1 126 ? -9.138 -2.453 28.658 1.00 92.44 126 SER A C 1
ATOM 942 O O . SER A 1 126 ? -9.551 -1.391 28.191 1.00 92.44 126 SER A O 1
ATOM 944 N N . ALA A 1 127 ? -9.840 -3.587 28.620 1.00 92.75 127 ALA A N 1
ATOM 945 C CA . ALA A 1 127 ? -11.236 -3.694 28.189 1.00 92.75 127 ALA A CA 1
ATOM 946 C C . ALA A 1 127 ? -12.213 -3.798 29.380 1.00 92.75 127 ALA A C 1
ATOM 948 O O . ALA A 1 127 ? -13.353 -4.233 29.220 1.00 92.75 127 ALA A O 1
ATOM 949 N N . GLU A 1 128 ? -11.766 -3.434 30.585 1.00 94.88 128 GLU A N 1
ATOM 950 C CA . GLU A 1 128 ? -12.620 -3.330 31.767 1.00 94.88 128 GLU A CA 1
ATOM 951 C C . GLU A 1 128 ? -13.275 -1.949 31.798 1.00 94.88 128 GLU A C 1
ATOM 953 O O . GLU A 1 128 ? -12.618 -0.925 31.997 1.00 94.88 128 GLU A O 1
ATOM 958 N N . PHE A 1 129 ? -14.589 -1.924 31.587 1.00 95.12 129 PHE A N 1
ATOM 959 C CA . PHE A 1 129 ? -15.385 -0.702 31.585 1.00 95.12 129 PHE A CA 1
ATOM 960 C C . PHE A 1 129 ? -16.317 -0.672 32.805 1.00 95.12 129 PHE A C 1
ATOM 962 O O . PHE A 1 129 ? -16.774 -1.731 33.238 1.00 95.12 129 PHE A O 1
ATOM 969 N N . PRO A 1 130 ? -16.615 0.513 33.370 1.00 95.31 130 PRO A N 1
ATOM 970 C CA . PRO A 1 130 ? -17.618 0.636 34.423 1.00 95.31 130 PRO A CA 1
ATOM 971 C C . PRO A 1 130 ? -19.024 0.320 33.892 1.00 95.31 130 PRO A C 1
ATOM 973 O O . PRO A 1 130 ? -19.319 0.561 32.718 1.00 95.31 130 PRO A O 1
ATOM 976 N N . ASP A 1 131 ? -19.903 -0.164 34.773 1.00 95.31 131 ASP A N 1
ATOM 977 C CA . ASP A 1 131 ? -21.311 -0.386 34.438 1.00 95.31 131 ASP A CA 1
ATOM 978 C C . ASP A 1 131 ? -22.003 0.948 34.095 1.00 95.31 131 ASP A C 1
ATOM 980 O O . ASP A 1 131 ? -21.832 1.932 34.823 1.00 95.31 131 ASP A O 1
ATOM 984 N N . PRO A 1 132 ? -22.792 1.018 33.006 1.00 95.44 132 PRO A N 1
ATOM 985 C CA . PRO A 1 132 ? -23.563 2.212 32.688 1.00 95.44 132 PRO A CA 1
ATOM 986 C C . PRO A 1 132 ? -24.734 2.391 33.666 1.00 95.44 132 PRO A C 1
ATOM 988 O O . PRO A 1 132 ? -25.383 1.422 34.064 1.00 95.44 132 PRO A O 1
ATOM 991 N N . ASP A 1 133 ? -25.055 3.642 34.000 1.00 96.62 133 ASP A N 1
ATOM 992 C CA . ASP A 1 133 ? -26.237 3.966 34.805 1.00 96.62 133 ASP A CA 1
ATOM 993 C C . ASP A 1 133 ? -27.538 3.532 34.102 1.00 96.62 133 ASP A C 1
ATOM 995 O O . ASP A 1 133 ? -27.717 3.727 32.895 1.00 96.62 133 ASP A O 1
ATOM 999 N N . SER A 1 134 ? -28.490 2.985 34.868 1.00 95.62 134 SER A N 1
ATOM 1000 C CA . SER A 1 134 ? -29.812 2.613 34.344 1.00 95.62 134 SER A CA 1
ATOM 1001 C C . SER A 1 134 ? -30.712 3.837 34.136 1.00 95.62 134 SER A C 1
ATOM 1003 O O . SER A 1 134 ? -30.766 4.756 34.955 1.00 95.62 134 SER A O 1
ATOM 1005 N N . THR A 1 135 ? -31.495 3.809 33.053 1.00 96.31 135 THR A N 1
ATOM 1006 C CA . THR A 1 135 ? -32.534 4.810 32.754 1.00 96.31 135 THR A CA 1
ATOM 1007 C C . THR A 1 135 ? -33.943 4.355 33.143 1.00 96.31 135 THR A C 1
ATOM 1009 O O . THR A 1 135 ? -34.897 5.117 32.976 1.00 96.31 135 THR A O 1
ATOM 1012 N N . ASP A 1 136 ? -34.094 3.157 33.716 1.00 96.69 136 ASP A N 1
ATOM 1013 C CA . ASP A 1 136 ? -35.397 2.541 34.008 1.00 96.69 136 ASP A CA 1
ATOM 1014 C C . ASP A 1 136 ? -36.270 3.425 34.903 1.00 96.69 136 ASP A C 1
ATOM 1016 O O . ASP A 1 136 ? -37.478 3.536 34.696 1.00 96.69 136 ASP A O 1
ATOM 1020 N N . GLY A 1 137 ? -35.658 4.119 35.868 1.00 95.12 137 GLY A N 1
ATOM 1021 C CA . GLY A 1 137 ? -36.366 5.053 36.745 1.00 95.12 137 GLY A CA 1
ATOM 1022 C C . GLY A 1 137 ? -36.979 6.239 35.994 1.00 95.12 137 GLY A C 1
ATOM 1023 O O . GLY A 1 137 ? -38.102 6.643 36.296 1.00 95.12 137 GLY A O 1
ATOM 1024 N N . LEU A 1 138 ? -36.278 6.768 34.985 1.00 96.12 138 LEU A N 1
ATOM 1025 C CA . LEU A 1 138 ? -36.771 7.867 34.147 1.00 96.12 138 LEU A CA 1
ATOM 1026 C C . LEU A 1 138 ? -37.899 7.395 33.221 1.00 96.12 138 LEU A C 1
ATOM 1028 O O . LEU A 1 138 ? -38.882 8.113 33.033 1.00 96.12 138 LEU A O 1
ATOM 1032 N N . VAL A 1 139 ? -37.785 6.179 32.678 1.00 96.88 139 VAL A N 1
ATOM 1033 C CA . VAL A 1 139 ? -38.823 5.558 31.838 1.00 96.88 139 VAL A CA 1
ATOM 1034 C C . VAL A 1 139 ? -40.090 5.289 32.650 1.00 96.88 139 VAL A C 1
ATOM 1036 O O . VAL A 1 139 ? -41.175 5.699 32.245 1.00 96.88 139 VAL A O 1
ATOM 1039 N N . ALA A 1 140 ? -39.952 4.693 33.836 1.00 95.81 140 ALA A N 1
ATOM 1040 C CA . ALA A 1 140 ? -41.076 4.414 34.725 1.00 95.81 140 ALA A CA 1
ATOM 1041 C C . ALA A 1 140 ? -41.802 5.688 35.189 1.00 95.81 140 ALA A C 1
ATOM 1043 O O . ALA A 1 140 ? -43.000 5.647 35.469 1.00 95.81 140 ALA A O 1
ATOM 1044 N N . GLU A 1 141 ? -41.095 6.816 35.301 1.00 95.25 141 GLU A N 1
ATOM 1045 C CA . GLU A 1 141 ? -41.714 8.108 35.605 1.00 95.25 141 GLU A CA 1
ATOM 1046 C C . GLU A 1 141 ? -42.464 8.676 34.395 1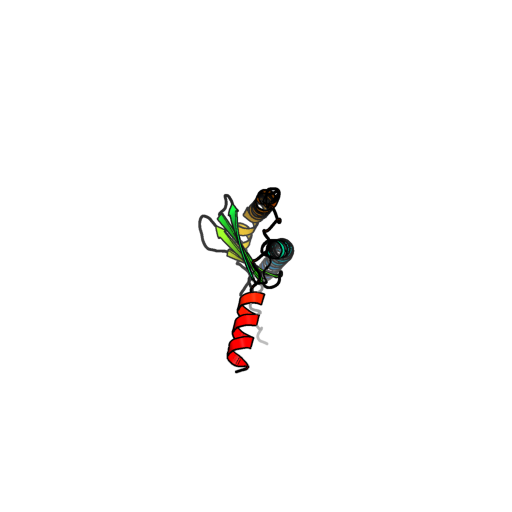.00 95.25 141 GLU A C 1
ATOM 1048 O O . GLU A 1 141 ? -43.604 9.118 34.535 1.00 95.25 141 GLU A O 1
ATOM 1053 N N . ARG A 1 142 ? -41.869 8.616 33.197 1.00 96.06 142 ARG A N 1
ATOM 1054 C CA . ARG A 1 142 ? -42.532 9.045 31.958 1.00 96.06 142 ARG A CA 1
ATOM 1055 C C . ARG A 1 142 ? -43.847 8.299 31.748 1.00 96.06 142 ARG A C 1
ATOM 1057 O O . ARG A 1 142 ? -44.862 8.938 31.487 1.00 96.06 142 ARG A O 1
ATOM 1064 N N . ASP A 1 143 ? -43.834 6.977 31.872 1.00 96.62 143 ASP A N 1
ATOM 1065 C CA . ASP A 1 143 ? -45.016 6.152 31.612 1.00 96.62 143 ASP A CA 1
ATOM 1066 C C . ASP A 1 143 ? -46.126 6.464 32.632 1.00 96.62 143 ASP A C 1
ATOM 1068 O O . ASP A 1 143 ? -47.275 6.677 32.255 1.00 96.62 143 ASP A O 1
ATOM 1072 N N . ARG A 1 144 ? -45.762 6.684 33.907 1.00 92.81 144 ARG A N 1
ATOM 1073 C CA . ARG A 1 144 ? -46.695 7.180 34.935 1.00 92.81 144 ARG A CA 1
ATOM 1074 C C . ARG A 1 144 ? -47.335 8.533 34.603 1.00 92.81 144 ARG A C 1
ATOM 1076 O O . ARG A 1 144 ? -48.465 8.774 35.026 1.00 92.81 144 ARG A O 1
ATOM 1083 N N . VAL A 1 145 ? -46.630 9.433 33.913 1.00 96.00 145 VAL A N 1
ATOM 1084 C CA . VAL A 1 145 ? -47.163 10.746 33.502 1.00 96.00 145 VAL A CA 1
ATOM 1085 C C . VAL A 1 145 ? -48.057 10.635 32.265 1.00 96.00 145 VAL A C 1
ATOM 1087 O O . VAL A 1 145 ? -49.058 11.344 32.195 1.00 96.00 145 VAL A O 1
ATOM 1090 N N . LEU A 1 146 ? -47.694 9.783 31.302 1.00 92.69 146 LEU A N 1
ATOM 1091 C CA . LEU A 1 146 ? -48.404 9.635 30.026 1.00 92.69 146 LEU A CA 1
ATOM 1092 C C . LEU A 1 146 ? -49.671 8.774 30.120 1.00 92.69 146 LEU A C 1
ATOM 1094 O O . LEU A 1 146 ? -50.590 8.995 29.338 1.00 92.69 146 LEU A O 1
ATOM 1098 N N . ASP A 1 147 ? -49.749 7.851 31.079 1.00 84.19 147 ASP A N 1
ATOM 1099 C CA . ASP A 1 147 ? -50.929 7.003 31.308 1.00 84.19 147 ASP A CA 1
ATOM 1100 C C . ASP A 1 147 ? -52.037 7.693 32.144 1.00 84.19 147 ASP A C 1
ATOM 1102 O O . ASP A 1 147 ? -52.949 7.030 32.648 1.00 84.19 147 ASP A O 1
ATOM 1106 N N . ARG A 1 148 ? -51.968 9.023 32.315 1.00 56.34 148 ARG A N 1
ATOM 1107 C CA . ARG A 1 148 ? -52.978 9.847 33.003 1.00 56.34 148 ARG A CA 1
ATOM 1108 C C . ARG A 1 148 ? -53.967 10.499 32.037 1.00 56.34 148 ARG A C 1
ATOM 1110 O O . ARG A 1 148 ? -53.524 11.096 31.035 1.00 56.34 148 ARG A O 1
#

Secondary structure (DSSP, 8-state):
----------SSHHHHHHHHHHHHHHHHHHHHHHHHHHHHHHHHHTSSEEEEEEE-SSEEEEEEEETTEEEEEEEEESSS--EEEE-SS-PPPHHHHHHHHHHHHHHHHHHHHHHHHHTTTTTT-----PPPPP-HHHHHHHHHHHT-

Radius of gyration: 27.97 Å; chains: 1; bounding box: 68×24×102 Å

pLDDT: mean 90.85, std 14.9, range [36.12, 98.81]

Sequence (148 aa):
MTSHADLGFDLDVRDTDAVADRRDELVAAVRDHAGQIAYQLARLQGGDYGRQTLSTSGGEWTVKHEAGELEFLLFSPTSGSDVYVVSTKQPPDPGALATALADYPNAVAAWNDHVASLSGVLDDVSAEFPDPDSTDGLVAERDRVLDR

Foldseek 3Di:
DDDDPPPPPVPPPVVPVVLVVVLVVLLVVVQVVLLVLLLVVCVVVVDQWDKDWFQFPQAIWIFTGGNSGTQWIWGDGPDDHIATSDHPPDHGDSVSNVSVVVCVVRRVVSSVVVVVVCPCVCVPPDPDDDDDDDCVVVVVVVVVVVVD